Protein AF-A0A2W1JTF7-F1 (afdb_monomer)

Solvent-accessible surface area (backbone atoms only — not comparable to full-atom values): 7848 Å² total; per-residue (Å²): 135,86,58,81,73,80,70,58,70,90,65,73,89,61,78,62,80,91,72,49,58,46,67,56,39,12,52,50,26,31,54,50,11,55,53,26,45,76,70,66,38,54,70,61,12,42,52,23,18,50,50,10,35,72,47,23,84,72,47,29,70,28,32,38,51,38,15,66,67,26,52,84,82,38,49,69,59,12,47,52,25,16,48,53,16,19,52,39,20,51,76,69,67,35,61,68,58,17,51,52,27,47,50,53,36,52,53,51,54,51,59,71,70,49,70,94,74,73,70,81,70,72,83,76,76,76,74,77,75,79,79,77,75,80,79,81,88,127

Secondary structure (DSSP, 8-state):
---GGGGS-SS--PPPGGGS-HHHHHHHHHHHHHHHHHTT-HHHHHHHHHHHHHH-TT-HHHHHHHHHHHTTT-HHHHHHHHHHHHHHHHHTT-HHHHHHHHHHHHHHHHHHHS-TT---------------PPPPP-

Structure (mmCIF, N/CA/C/O backbone):
data_AF-A0A2W1JTF7-F1
#
_entry.id   AF-A0A2W1JTF7-F1
#
loop_
_atom_site.group_PDB
_atom_site.id
_atom_site.type_symbol
_atom_site.label_atom_id
_atom_site.label_alt_id
_atom_site.label_comp_id
_atom_site.label_asym_id
_atom_site.label_entity_id
_atom_site.label_seq_id
_atom_site.pdbx_PDB_ins_code
_atom_site.Cartn_x
_atom_site.Cartn_y
_atom_site.Cartn_z
_atom_site.occupancy
_atom_site.B_iso_or_equiv
_atom_site.auth_seq_id
_atom_site.auth_comp_id
_atom_site.auth_asym_id
_atom_site.auth_atom_id
_atom_site.pdbx_PDB_model_num
ATOM 1 N N . MET A 1 1 ? 16.492 38.134 -22.008 1.00 41.50 1 MET A N 1
ATOM 2 C CA . MET A 1 1 ? 16.410 37.872 -20.557 1.00 41.50 1 MET A CA 1
ATOM 3 C C . MET A 1 1 ? 16.099 36.399 -20.413 1.00 41.50 1 MET A C 1
ATOM 5 O O . MET A 1 1 ? 14.964 36.025 -20.658 1.00 41.50 1 MET A O 1
ATOM 9 N N . ASN A 1 2 ? 17.106 35.572 -20.135 1.00 36.41 2 ASN A N 1
ATOM 10 C CA . ASN A 1 2 ? 16.896 34.139 -19.940 1.00 36.41 2 ASN A CA 1
ATOM 11 C C . ASN A 1 2 ? 16.538 33.934 -18.473 1.00 36.41 2 ASN A C 1
ATOM 13 O O . ASN A 1 2 ? 17.365 34.185 -17.595 1.00 36.41 2 ASN A O 1
ATOM 17 N N . SER A 1 3 ? 15.280 33.583 -18.221 1.00 49.03 3 SER A N 1
ATOM 18 C CA . SER A 1 3 ? 14.798 33.299 -16.879 1.00 49.03 3 SER A CA 1
ATOM 19 C C . SER A 1 3 ? 15.436 31.999 -16.403 1.00 49.03 3 SER A C 1
ATOM 21 O O . SER A 1 3 ? 15.425 30.999 -17.113 1.00 49.03 3 SER A O 1
ATOM 23 N N . ILE A 1 4 ? 15.971 31.989 -15.183 1.00 51.75 4 ILE A N 1
ATOM 24 C CA . ILE A 1 4 ? 16.528 30.781 -14.546 1.00 51.75 4 ILE A CA 1
ATOM 25 C C . ILE A 1 4 ? 15.441 29.688 -14.404 1.00 51.75 4 ILE A C 1
ATOM 27 O O . ILE A 1 4 ? 15.752 28.507 -14.277 1.00 51.75 4 ILE A O 1
ATOM 31 N N . PHE A 1 5 ? 14.159 30.062 -14.509 1.00 47.53 5 PHE A N 1
ATOM 32 C CA . PHE A 1 5 ? 13.026 29.135 -14.537 1.00 47.53 5 PHE A CA 1
ATOM 33 C C . PHE A 1 5 ? 12.873 28.344 -15.848 1.00 47.53 5 PHE A C 1
ATOM 35 O O . PHE A 1 5 ? 12.266 27.279 -15.811 1.00 47.53 5 PHE A O 1
ATOM 42 N N . ASP A 1 6 ? 13.462 28.785 -16.965 1.00 42.69 6 ASP A N 1
ATOM 43 C CA . ASP A 1 6 ? 13.396 28.065 -18.253 1.00 42.69 6 ASP A CA 1
ATOM 44 C C . ASP A 1 6 ? 14.404 26.900 -18.339 1.00 42.69 6 ASP A C 1
ATOM 46 O O . ASP A 1 6 ? 14.458 26.182 -19.335 1.00 42.69 6 ASP A O 1
AT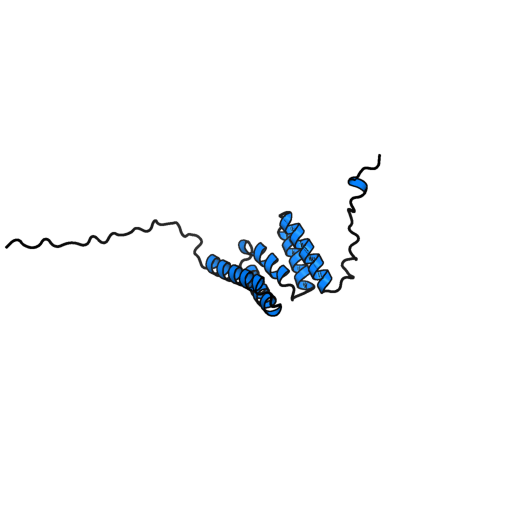OM 50 N N . GLN A 1 7 ? 15.219 26.705 -17.295 1.00 44.81 7 GLN A N 1
ATOM 51 C CA . GLN A 1 7 ? 16.179 25.601 -17.172 1.00 44.81 7 GLN A CA 1
ATOM 52 C C . GLN A 1 7 ? 15.757 24.543 -16.152 1.00 44.81 7 GLN A C 1
ATOM 54 O O . GLN A 1 7 ? 16.505 23.595 -15.921 1.00 44.81 7 GLN A O 1
ATOM 59 N N . ILE A 1 8 ? 14.583 24.679 -15.531 1.00 42.47 8 ILE A N 1
ATOM 60 C CA . ILE A 1 8 ? 14.036 23.602 -14.708 1.00 42.47 8 ILE A CA 1
ATOM 61 C C . ILE A 1 8 ? 13.452 22.575 -15.682 1.00 42.47 8 ILE A C 1
ATOM 63 O O . ILE A 1 8 ? 12.490 22.906 -16.376 1.00 42.47 8 ILE A O 1
ATOM 67 N N . PRO A 1 9 ? 13.987 21.344 -15.764 1.00 41.91 9 PRO A N 1
ATOM 68 C CA . PRO A 1 9 ? 13.399 20.314 -16.605 1.00 41.91 9 PRO A CA 1
ATOM 69 C C . PRO A 1 9 ? 12.010 19.995 -16.042 1.00 41.91 9 PRO A C 1
ATOM 71 O O . PRO A 1 9 ? 11.877 19.317 -15.025 1.00 41.91 9 PRO A O 1
ATOM 74 N N . THR A 1 10 ? 10.957 20.528 -16.662 1.00 49.88 10 THR A N 1
ATOM 75 C CA . THR A 1 10 ? 9.560 20.208 -16.321 1.00 49.88 10 THR A CA 1
ATOM 76 C C . THR A 1 10 ? 9.165 18.817 -16.803 1.00 49.88 10 THR A C 1
ATOM 78 O O . THR A 1 10 ? 8.170 18.262 -16.343 1.00 49.88 10 THR A O 1
ATOM 81 N N . HIS A 1 11 ? 9.989 18.216 -17.656 1.00 54.59 11 HIS A N 1
ATOM 82 C CA . HIS A 1 11 ? 9.939 16.813 -18.005 1.00 54.59 11 HIS A CA 1
ATOM 83 C C . HIS A 1 11 ? 11.313 16.219 -17.697 1.00 54.59 11 HIS A C 1
ATOM 85 O O . HIS A 1 11 ? 12.267 16.375 -18.453 1.00 54.59 11 HIS A O 1
ATOM 91 N N . LEU A 1 12 ? 11.443 15.612 -16.517 1.00 41.75 12 LEU A N 1
ATOM 92 C CA . LEU A 1 12 ? 12.527 14.673 -16.269 1.00 41.75 12 LEU A CA 1
ATOM 93 C C . LEU A 1 12 ? 12.328 13.569 -17.315 1.00 41.75 12 LEU A C 1
ATOM 95 O O . LEU A 1 12 ? 11.310 12.883 -17.237 1.00 41.75 12 LEU A O 1
ATOM 99 N N . ASP A 1 13 ? 13.223 13.458 -18.303 1.00 43.25 13 ASP A N 1
ATOM 100 C CA . ASP A 1 13 ? 13.226 12.387 -19.312 1.00 43.25 13 ASP A CA 1
ATOM 101 C C . ASP A 1 13 ? 13.512 11.047 -18.625 1.00 43.25 13 ASP A C 1
ATOM 103 O O . ASP A 1 13 ? 14.595 10.467 -18.683 1.00 43.25 13 ASP A O 1
ATOM 107 N N . LEU A 1 14 ? 12.512 10.596 -17.879 1.00 48.00 14 LEU A N 1
ATOM 108 C CA . LEU A 1 14 ? 12.397 9.259 -17.360 1.00 48.00 14 LEU A CA 1
ATOM 109 C C . LEU A 1 14 ? 12.026 8.374 -18.553 1.00 48.00 14 LEU A C 1
ATOM 111 O O . LEU A 1 14 ? 11.218 8.792 -19.389 1.00 48.00 14 LEU A O 1
ATOM 115 N N . PRO A 1 15 ? 12.609 7.172 -18.659 1.00 49.00 15 PRO A N 1
ATOM 116 C CA . PRO A 1 15 ? 12.227 6.217 -19.690 1.00 49.00 15 PRO A CA 1
ATOM 117 C C . PRO A 1 15 ? 10.702 6.069 -19.713 1.00 49.00 15 PRO A C 1
ATOM 119 O O . PRO A 1 15 ? 10.069 6.013 -18.657 1.00 49.00 15 PRO A O 1
ATOM 122 N N . SER A 1 16 ? 10.121 6.034 -20.915 1.00 58.44 16 SER A N 1
ATOM 123 C CA . SER A 1 16 ? 8.687 5.809 -21.119 1.00 58.44 16 SER A CA 1
ATOM 124 C C . SER A 1 16 ? 8.219 4.629 -20.263 1.00 58.44 16 SER A C 1
ATOM 126 O O . SER A 1 16 ? 8.861 3.577 -20.300 1.00 58.44 16 SER A O 1
ATOM 128 N N . GLU A 1 17 ? 7.132 4.820 -19.503 1.00 56.88 17 GLU A N 1
ATOM 129 C CA . GLU A 1 17 ? 6.641 3.909 -18.448 1.00 56.88 17 GLU A CA 1
ATOM 130 C C . GLU A 1 17 ? 6.556 2.430 -18.902 1.00 56.88 17 GLU A C 1
ATOM 132 O O . GLU A 1 17 ? 6.771 1.532 -18.091 1.00 56.88 17 GLU A O 1
ATOM 137 N N . ASP A 1 18 ? 6.358 2.177 -20.202 1.00 58.28 18 ASP A N 1
ATOM 138 C CA . ASP A 1 18 ? 6.271 0.848 -20.832 1.00 58.28 18 ASP A CA 1
ATOM 139 C C . ASP A 1 18 ? 7.605 0.088 -21.014 1.00 58.28 18 ASP A C 1
ATOM 141 O O . ASP A 1 18 ? 7.595 -1.072 -21.425 1.00 58.28 18 ASP A O 1
ATOM 145 N N . GLN A 1 19 ? 8.767 0.697 -20.744 1.00 62.47 19 GLN A N 1
ATOM 146 C CA . GLN A 1 19 ? 10.084 0.076 -20.998 1.00 62.47 19 GLN A CA 1
ATOM 147 C C . GLN A 1 19 ? 10.884 -0.266 -19.737 1.00 62.47 19 GLN A C 1
ATOM 149 O O . GLN A 1 19 ? 11.998 -0.789 -19.825 1.00 62.47 19 GLN A O 1
ATOM 154 N N . LEU A 1 20 ? 10.348 0.027 -18.554 1.00 68.88 20 LEU A N 1
ATOM 155 C CA . LEU A 1 20 ? 11.035 -0.266 -17.304 1.00 68.88 20 LEU A CA 1
ATOM 156 C C . LEU A 1 20 ? 10.902 -1.755 -16.947 1.00 68.88 20 LEU A C 1
ATOM 158 O O . LEU A 1 20 ? 9.798 -2.298 -16.984 1.00 68.88 20 LEU A O 1
ATOM 162 N N . PRO A 1 21 ? 11.992 -2.426 -16.524 1.00 83.12 21 PRO A N 1
ATOM 163 C CA . PRO A 1 21 ? 11.887 -3.715 -15.852 1.00 83.12 21 PRO A CA 1
ATOM 164 C C . PRO A 1 21 ? 10.899 -3.623 -14.689 1.00 83.12 21 PRO A C 1
ATOM 166 O O . PRO A 1 21 ? 10.878 -2.607 -13.996 1.00 83.12 21 PRO A O 1
ATOM 169 N N . HIS A 1 22 ? 10.125 -4.681 -14.446 1.00 83.56 22 HIS A N 1
ATOM 170 C CA . HIS A 1 22 ? 9.044 -4.691 -13.452 1.00 83.56 22 HIS A CA 1
ATOM 171 C C . HIS A 1 22 ? 9.436 -4.095 -12.087 1.00 83.56 22 HIS A C 1
ATOM 173 O O . HIS A 1 22 ? 8.688 -3.297 -11.529 1.00 83.56 22 HIS A O 1
ATOM 179 N N . SER A 1 23 ? 10.647 -4.373 -11.592 1.00 86.75 23 SER A N 1
ATOM 180 C CA . SER A 1 23 ? 11.156 -3.791 -10.341 1.00 86.75 23 SER A CA 1
ATOM 181 C C . SER A 1 23 ? 11.385 -2.273 -10.404 1.00 86.75 23 SER A C 1
ATOM 183 O O . SER A 1 23 ? 11.102 -1.560 -9.444 1.00 86.75 23 SER A O 1
ATOM 185 N N . GLN A 1 24 ? 11.860 -1.745 -11.534 1.00 90.31 24 GLN A N 1
ATOM 186 C CA . GLN A 1 24 ? 12.043 -0.303 -11.733 1.00 90.31 24 GLN A CA 1
ATOM 187 C C . GLN A 1 24 ? 10.709 0.409 -11.968 1.00 90.31 24 GLN A C 1
ATOM 189 O O . GLN A 1 24 ? 10.511 1.515 -11.466 1.00 90.31 24 GLN A O 1
ATOM 194 N N . ALA A 1 25 ? 9.783 -0.231 -12.687 1.00 90.06 25 ALA A N 1
ATOM 195 C CA . ALA A 1 25 ? 8.426 0.274 -12.853 1.00 90.06 25 ALA A CA 1
ATOM 196 C C . ALA A 1 25 ? 7.720 0.371 -11.491 1.00 90.06 25 ALA A C 1
ATOM 198 O O . ALA A 1 25 ? 7.124 1.401 -11.172 1.00 90.06 25 ALA A O 1
ATOM 199 N N . ALA A 1 26 ? 7.857 -0.657 -10.647 1.00 93.81 26 ALA A N 1
ATOM 200 C CA . ALA A 1 26 ? 7.314 -0.654 -9.294 1.00 93.81 26 ALA A CA 1
ATOM 201 C C . ALA A 1 26 ? 7.856 0.508 -8.450 1.00 93.81 26 ALA A C 1
ATOM 203 O O . ALA A 1 26 ? 7.076 1.271 -7.879 1.00 93.81 26 ALA A O 1
ATOM 204 N N . GLU A 1 27 ? 9.177 0.703 -8.438 1.00 94.81 27 GLU A N 1
ATOM 205 C CA . GLU A 1 27 ? 9.819 1.801 -7.707 1.00 94.81 27 GLU A CA 1
ATOM 206 C C . GLU A 1 27 ? 9.384 3.182 -8.236 1.00 94.81 27 GLU A C 1
ATOM 208 O O . GLU A 1 27 ? 9.167 4.117 -7.460 1.00 94.81 27 GLU A O 1
ATOM 213 N N . PHE A 1 28 ? 9.204 3.331 -9.552 1.00 93.44 28 PHE A N 1
ATOM 214 C CA . PHE A 1 28 ? 8.696 4.566 -10.151 1.00 93.44 28 PHE A CA 1
ATOM 215 C C . PHE A 1 28 ? 7.289 4.909 -9.640 1.00 93.44 28 PHE A C 1
ATOM 217 O O . PHE A 1 28 ? 7.054 6.025 -9.156 1.00 93.44 28 PHE A O 1
ATOM 224 N N . TYR A 1 29 ? 6.365 3.947 -9.698 1.00 95.44 29 TYR A N 1
ATOM 225 C CA . TYR A 1 29 ? 4.999 4.130 -9.211 1.00 95.44 29 TYR A CA 1
ATOM 226 C C . TYR A 1 29 ? 4.957 4.341 -7.696 1.00 95.44 29 TYR A C 1
ATOM 228 O O . TYR A 1 29 ? 4.213 5.197 -7.218 1.00 95.44 29 TYR A O 1
ATOM 236 N N . TYR A 1 30 ? 5.817 3.661 -6.938 1.00 97.50 30 TYR A N 1
ATOM 237 C CA . TYR A 1 30 ? 5.959 3.888 -5.504 1.00 97.50 30 TYR A CA 1
ATOM 238 C C . TYR A 1 30 ? 6.376 5.335 -5.201 1.00 97.50 30 TYR A C 1
ATOM 240 O O . TYR A 1 30 ? 5.725 6.025 -4.414 1.00 97.50 30 TYR A O 1
ATOM 248 N N . ARG A 1 31 ? 7.395 5.857 -5.896 1.00 97.31 31 ARG A N 1
ATOM 249 C CA . ARG A 1 31 ? 7.819 7.263 -5.760 1.00 97.31 31 ARG A CA 1
ATOM 250 C C . ARG A 1 31 ? 6.732 8.247 -6.172 1.00 97.31 31 ARG A C 1
ATOM 252 O O . ARG A 1 3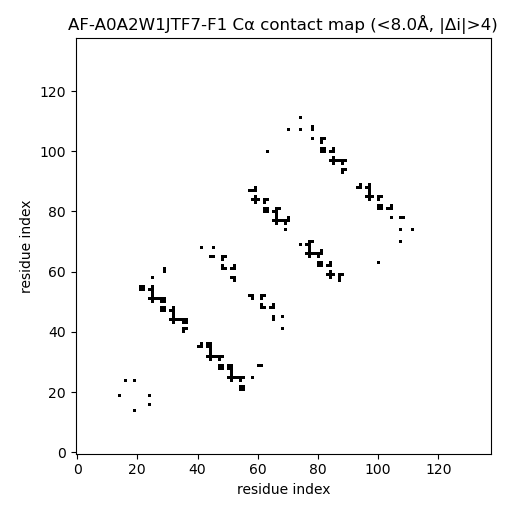1 ? 6.620 9.317 -5.575 1.00 97.31 31 ARG A O 1
ATOM 259 N N . ARG A 1 32 ? 5.933 7.915 -7.187 1.00 94.56 32 ARG A N 1
ATOM 260 C CA . ARG A 1 32 ? 4.764 8.710 -7.584 1.00 94.56 32 ARG A CA 1
ATOM 261 C C . ARG A 1 32 ? 3.709 8.731 -6.476 1.00 94.56 32 ARG A C 1
ATOM 263 O O . ARG A 1 32 ? 3.197 9.807 -6.172 1.00 94.56 32 ARG A O 1
ATOM 270 N N . GLY A 1 33 ? 3.456 7.593 -5.831 1.00 98.00 33 GLY A N 1
ATOM 271 C CA . GLY A 1 33 ? 2.577 7.491 -4.667 1.00 98.00 33 GLY A CA 1
ATOM 272 C C . GLY A 1 33 ? 3.034 8.379 -3.515 1.00 98.00 33 GLY A C 1
ATOM 273 O O . GLY A 1 33 ? 2.249 9.198 -3.045 1.00 98.00 33 GLY A O 1
ATOM 274 N N . LEU A 1 34 ? 4.324 8.337 -3.167 1.00 97.75 34 LEU A N 1
ATOM 275 C CA . LEU A 1 34 ? 4.900 9.201 -2.128 1.00 97.75 34 LEU A CA 1
ATOM 276 C C . LEU A 1 34 ? 4.717 10.694 -2.436 1.00 97.75 34 LEU A C 1
ATOM 278 O O . LEU A 1 34 ? 4.412 11.483 -1.543 1.00 97.75 34 LEU A O 1
ATOM 282 N N . ARG A 1 35 ? 4.878 11.102 -3.704 1.00 97.19 35 ARG A N 1
ATOM 283 C CA . ARG A 1 35 ? 4.632 12.496 -4.113 1.00 97.19 35 ARG A CA 1
ATOM 284 C C . ARG A 1 35 ? 3.164 12.880 -3.956 1.00 97.19 35 ARG A C 1
ATOM 286 O O . ARG A 1 35 ? 2.879 13.955 -3.441 1.00 97.19 35 ARG A O 1
ATOM 293 N N . HIS A 1 36 ? 2.237 12.027 -4.386 1.00 95.19 36 HIS A N 1
ATOM 294 C CA . HIS A 1 36 ? 0.806 12.287 -4.218 1.00 95.19 36 HIS A CA 1
ATOM 295 C C . HIS A 1 36 ? 0.406 12.343 -2.740 1.00 95.19 36 HIS A C 1
ATOM 297 O O . HIS A 1 36 ? -0.351 13.231 -2.357 1.00 95.19 36 HIS A O 1
ATOM 303 N N . GLU A 1 37 ? 0.960 11.462 -1.908 1.00 94.31 37 GLU A N 1
ATOM 304 C CA . GLU A 1 37 ? 0.751 11.461 -0.461 1.00 94.31 37 GLU A CA 1
ATOM 305 C C . GLU A 1 37 ? 1.241 12.765 0.176 1.00 94.31 37 GLU A C 1
ATOM 307 O O . GLU A 1 37 ? 0.493 13.403 0.915 1.00 94.31 37 GLU A O 1
ATOM 312 N N . PHE A 1 38 ? 2.446 13.219 -0.180 1.00 95.62 38 PHE A N 1
ATOM 313 C CA . PHE A 1 38 ? 2.990 14.498 0.283 1.00 95.62 38 PHE A CA 1
ATOM 314 C C . PHE A 1 38 ? 2.114 15.697 -0.117 1.00 95.62 38 PHE A C 1
ATOM 316 O O . PHE A 1 38 ? 1.980 16.652 0.644 1.00 95.62 38 PHE A O 1
ATOM 323 N N . LEU A 1 39 ? 1.478 15.635 -1.290 1.00 95.00 39 LEU A N 1
ATOM 324 C CA . LEU A 1 39 ? 0.541 16.653 -1.778 1.00 95.00 39 LEU A CA 1
ATOM 325 C C . LEU A 1 39 ? -0.878 16.515 -1.192 1.00 95.00 39 LEU A C 1
ATOM 327 O O . LEU A 1 39 ? -1.758 17.295 -1.549 1.00 95.00 39 LEU A O 1
ATOM 331 N N . GLY A 1 40 ? -1.132 15.525 -0.330 1.00 93.81 40 GLY A N 1
ATOM 332 C CA . GLY A 1 40 ? -2.459 15.248 0.230 1.00 93.81 40 GLY A CA 1
ATOM 333 C C . GLY A 1 40 ? -3.451 14.634 -0.767 1.00 93.81 40 GLY A C 1
ATOM 334 O O . GLY A 1 40 ? -4.637 14.507 -0.464 1.00 93.81 40 GLY A O 1
ATOM 335 N N . LEU A 1 41 ? -2.989 14.222 -1.950 1.00 95.88 41 LEU A N 1
ATOM 336 C CA . LEU A 1 41 ? -3.792 13.587 -2.996 1.00 95.88 41 LEU A CA 1
ATOM 337 C C . LEU A 1 41 ? -3.951 12.090 -2.703 1.00 95.88 41 LEU A C 1
ATOM 339 O O . LEU A 1 41 ? -3.411 11.239 -3.409 1.00 95.88 41 LEU A O 1
ATOM 343 N N . ILE A 1 42 ? -4.686 11.771 -1.634 1.00 95.50 42 ILE A N 1
ATOM 344 C CA . ILE A 1 42 ? -4.755 10.416 -1.062 1.00 95.50 42 ILE A CA 1
ATOM 345 C C . ILE A 1 42 ? -5.205 9.365 -2.083 1.00 95.50 42 ILE A C 1
ATOM 347 O O . ILE A 1 42 ? -4.590 8.305 -2.177 1.00 95.50 42 ILE A O 1
ATOM 351 N N . GLN A 1 43 ? -6.233 9.657 -2.884 1.00 95.69 43 GLN A N 1
ATOM 352 C CA . GLN A 1 43 ? -6.746 8.699 -3.867 1.00 95.69 43 GLN A CA 1
ATOM 353 C C . GLN A 1 43 ? -5.712 8.396 -4.964 1.00 95.69 43 GLN A C 1
ATOM 355 O O . GLN A 1 43 ? -5.453 7.234 -5.266 1.00 95.69 43 GLN A O 1
ATOM 360 N N . SER A 1 44 ? -5.049 9.429 -5.493 1.00 94.06 44 SER A N 1
ATOM 361 C CA . SER A 1 44 ? -3.980 9.265 -6.486 1.00 94.06 44 SER A CA 1
ATOM 362 C C . SER A 1 44 ? -2.751 8.555 -5.908 1.00 94.06 44 SER A C 1
ATOM 364 O O . SER A 1 44 ? -2.071 7.824 -6.625 1.00 94.06 44 SER A O 1
ATOM 366 N N . ALA A 1 45 ? -2.463 8.737 -4.614 1.00 96.94 45 ALA A N 1
ATOM 367 C CA . ALA A 1 45 ? -1.397 8.006 -3.934 1.00 96.94 45 ALA A CA 1
ATOM 368 C C . ALA A 1 45 ? -1.709 6.507 -3.851 1.00 96.94 45 ALA A C 1
ATOM 370 O O . ALA A 1 45 ? -0.861 5.686 -4.193 1.00 96.94 45 ALA A O 1
ATOM 371 N N . ILE A 1 46 ? -2.942 6.154 -3.470 1.00 97.88 46 ILE A N 1
ATOM 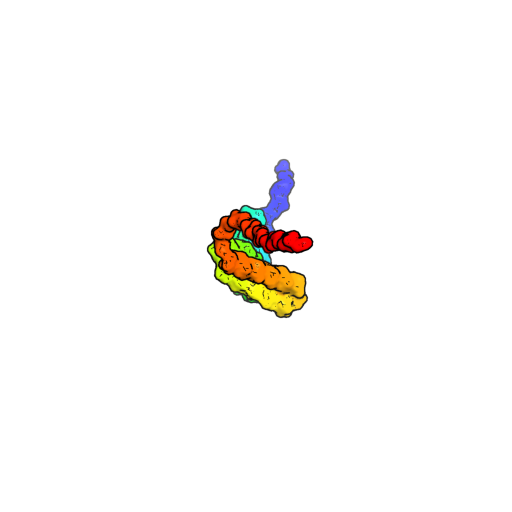372 C CA . ILE A 1 46 ? -3.411 4.763 -3.426 1.00 97.88 46 ILE A CA 1
ATOM 373 C C . ILE A 1 46 ? -3.327 4.122 -4.814 1.00 97.88 46 ILE A C 1
ATOM 375 O O . ILE A 1 46 ? -2.793 3.024 -4.939 1.00 97.88 46 ILE A O 1
ATOM 379 N N . GLU A 1 47 ? -3.788 4.807 -5.862 1.00 96.25 47 GLU A N 1
ATOM 380 C CA . GLU A 1 47 ? -3.696 4.311 -7.241 1.00 96.25 47 GLU A CA 1
ATOM 381 C C . GLU A 1 47 ? -2.247 4.064 -7.669 1.00 96.25 47 GLU A C 1
ATOM 383 O O . GLU A 1 47 ? -1.931 3.003 -8.205 1.00 96.25 47 GLU A O 1
ATOM 388 N N . ALA A 1 48 ? -1.338 4.993 -7.376 1.00 95.75 48 ALA A N 1
ATOM 389 C CA . ALA A 1 48 ? 0.076 4.809 -7.672 1.00 95.75 48 ALA A CA 1
ATOM 390 C C . ALA A 1 48 ? 0.681 3.624 -6.893 1.00 95.75 48 ALA A C 1
ATOM 392 O O . ALA A 1 48 ? 1.408 2.820 -7.472 1.00 95.75 48 ALA A O 1
ATOM 393 N N . TYR A 1 49 ? 0.337 3.442 -5.614 1.00 97.56 49 TYR A N 1
ATOM 394 C CA . TYR A 1 49 ? 0.767 2.258 -4.865 1.00 97.56 49 TYR A CA 1
ATOM 395 C C . TYR A 1 49 ? 0.159 0.958 -5.412 1.00 97.56 49 TYR A C 1
ATOM 397 O O . TYR A 1 49 ? 0.849 -0.060 -5.433 1.00 97.56 49 TYR A O 1
ATOM 405 N N . ASN A 1 50 ? -1.080 0.979 -5.919 1.00 97.75 50 ASN A N 1
ATOM 406 C CA . ASN A 1 50 ? -1.687 -0.172 -6.595 1.00 97.75 50 ASN A CA 1
ATOM 407 C C . ASN A 1 50 ? -0.873 -0.581 -7.823 1.00 97.75 50 ASN A C 1
ATOM 409 O O . ASN A 1 50 ? -0.582 -1.763 -7.995 1.00 97.75 50 ASN A O 1
ATOM 413 N N . PHE A 1 51 ? -0.475 0.387 -8.652 1.00 95.62 51 PHE A N 1
ATOM 414 C CA . PHE A 1 51 ? 0.379 0.114 -9.804 1.00 95.62 51 PHE A CA 1
ATOM 415 C C . PHE A 1 51 ? 1.752 -0.411 -9.383 1.00 95.62 51 PHE A C 1
ATOM 417 O O . PHE A 1 51 ? 2.225 -1.375 -9.975 1.00 95.62 51 PHE A O 1
ATOM 424 N N . ALA A 1 52 ? 2.360 0.140 -8.327 1.00 96.38 52 ALA A N 1
ATOM 425 C CA . ALA A 1 52 ? 3.630 -0.367 -7.809 1.00 96.38 52 ALA A CA 1
ATOM 426 C C . ALA A 1 52 ? 3.542 -1.851 -7.409 1.00 96.38 52 ALA A C 1
ATOM 428 O O . ALA A 1 52 ? 4.387 -2.651 -7.802 1.00 96.38 52 ALA A O 1
ATOM 429 N N . ILE A 1 53 ? 2.477 -2.221 -6.694 1.00 97.62 53 ILE A N 1
ATOM 430 C CA . ILE A 1 53 ? 2.198 -3.601 -6.271 1.00 97.62 53 ILE A CA 1
ATOM 431 C C . ILE A 1 53 ? 1.922 -4.520 -7.468 1.00 97.62 53 ILE A C 1
ATOM 433 O O . ILE A 1 53 ? 2.328 -5.679 -7.461 1.00 97.62 53 ILE A O 1
ATOM 437 N N . LEU A 1 54 ? 1.227 -4.022 -8.496 1.00 96.19 54 LEU A N 1
ATOM 438 C CA . LEU A 1 54 ? 0.947 -4.791 -9.708 1.00 96.19 54 LEU A CA 1
ATOM 439 C C . LEU A 1 54 ? 2.232 -5.122 -10.477 1.00 96.19 54 LEU A C 1
ATOM 441 O O . LEU A 1 54 ? 2.350 -6.220 -11.015 1.00 96.19 54 LEU A O 1
ATOM 445 N N . GLN A 1 55 ? 3.175 -4.178 -10.529 1.00 94.06 55 GLN A N 1
ATOM 446 C CA . GLN A 1 55 ? 4.463 -4.384 -11.190 1.00 94.06 55 GLN A CA 1
ATOM 447 C C . GLN A 1 55 ? 5.386 -5.293 -10.374 1.00 94.06 55 GLN A C 1
ATOM 449 O O . GLN A 1 55 ? 6.027 -6.171 -10.942 1.00 94.06 55 GLN A O 1
ATOM 454 N N . ASP A 1 56 ? 5.431 -5.124 -9.053 1.00 96.00 56 ASP A N 1
ATOM 455 C CA . ASP A 1 56 ? 6.209 -5.979 -8.158 1.00 96.00 56 ASP A CA 1
ATOM 456 C C . ASP A 1 56 ? 5.392 -6.363 -6.909 1.00 96.00 56 ASP A C 1
ATOM 458 O O . ASP A 1 56 ? 5.331 -5.608 -5.930 1.00 96.00 56 ASP A O 1
ATOM 462 N N . PRO A 1 57 ? 4.812 -7.579 -6.888 1.00 97.19 57 PRO A N 1
ATOM 463 C CA . PRO A 1 57 ? 4.079 -8.099 -5.732 1.00 97.19 57 PRO A CA 1
ATOM 464 C C . PRO A 1 57 ? 4.938 -8.324 -4.478 1.00 97.19 57 PRO A C 1
ATOM 466 O O . PRO A 1 57 ? 4.407 -8.685 -3.425 1.00 97.19 57 PRO A O 1
ATOM 469 N N . THR A 1 58 ? 6.259 -8.148 -4.569 1.00 97.38 58 THR A N 1
ATOM 470 C CA . THR A 1 58 ? 7.192 -8.229 -3.439 1.00 97.38 58 THR A CA 1
ATOM 471 C C . THR A 1 58 ? 7.581 -6.854 -2.885 1.00 97.38 58 THR A C 1
ATOM 473 O O . THR A 1 58 ? 8.334 -6.765 -1.912 1.00 97.38 58 THR A O 1
ATOM 476 N N . HIS A 1 59 ? 7.010 -5.767 -3.419 1.00 97.75 59 HIS A N 1
ATOM 477 C CA . HIS A 1 59 ? 7.334 -4.397 -3.028 1.00 97.75 59 HIS A CA 1
ATOM 478 C C . HIS A 1 59 ? 6.739 -4.004 -1.659 1.00 97.75 59 HIS A C 1
ATOM 480 O O . HIS A 1 59 ? 5.747 -3.274 -1.550 1.00 97.75 59 HIS A O 1
ATOM 486 N N . ALA A 1 60 ? 7.380 -4.453 -0.576 1.00 98.44 60 ALA A N 1
ATOM 487 C CA . ALA A 1 60 ? 6.923 -4.290 0.810 1.00 98.44 60 ALA A CA 1
ATOM 488 C C . ALA A 1 60 ? 6.542 -2.845 1.191 1.00 98.44 60 ALA A C 1
ATOM 490 O O . ALA A 1 60 ? 5.518 -2.618 1.837 1.00 98.44 60 ALA A O 1
ATOM 491 N N . ASN A 1 61 ? 7.322 -1.854 0.742 1.00 98.38 61 ASN A N 1
ATOM 492 C CA . ASN A 1 61 ? 7.062 -0.438 1.029 1.00 98.38 61 ASN A CA 1
ATOM 493 C C . ASN A 1 61 ? 5.746 0.069 0.420 1.00 98.38 61 ASN A C 1
ATOM 495 O O . ASN A 1 61 ? 5.101 0.939 1.006 1.00 9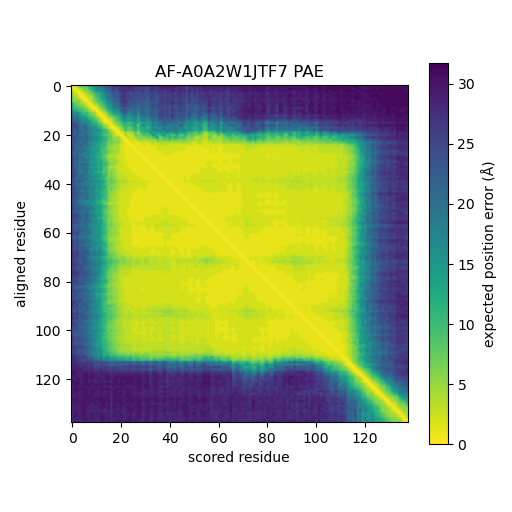8.38 61 ASN A O 1
ATOM 499 N N . ALA A 1 62 ? 5.335 -0.471 -0.731 1.00 98.31 62 ALA A N 1
ATOM 500 C CA . ALA A 1 62 ? 4.115 -0.039 -1.407 1.00 98.31 62 ALA A CA 1
ATOM 501 C C . ALA A 1 62 ? 2.887 -0.550 -0.647 1.00 98.31 62 ALA A C 1
ATOM 503 O O . ALA A 1 62 ? 1.983 0.232 -0.358 1.00 98.31 62 ALA A O 1
ATOM 504 N N . TYR A 1 63 ? 2.915 -1.815 -0.209 1.00 98.75 63 TYR A N 1
ATOM 505 C CA . TYR A 1 63 ? 1.908 -2.365 0.701 1.00 98.75 63 TYR A CA 1
ATOM 506 C C . TYR A 1 63 ? 1.834 -1.581 2.015 1.00 98.75 63 TYR A C 1
ATOM 508 O O . TYR A 1 63 ? 0.753 -1.165 2.422 1.00 98.75 63 TYR A O 1
ATOM 516 N N . PHE A 1 64 ? 2.972 -1.319 2.670 1.00 98.69 64 PHE A N 1
ATOM 517 C CA . PHE A 1 64 ? 2.977 -0.589 3.941 1.00 98.69 64 PHE A CA 1
ATOM 518 C C . PHE A 1 64 ? 2.390 0.826 3.808 1.00 98.69 64 PHE A C 1
ATOM 520 O O . PHE A 1 64 ? 1.594 1.256 4.649 1.00 98.69 64 PHE A O 1
ATOM 527 N N . SER A 1 65 ? 2.759 1.540 2.742 1.00 98.38 65 SER A N 1
ATOM 528 C CA . SER A 1 65 ? 2.302 2.913 2.500 1.00 98.38 65 SER A CA 1
ATOM 529 C C . SER A 1 65 ? 0.815 2.945 2.149 1.00 98.38 65 SER A C 1
ATOM 531 O O . SER A 1 65 ? 0.056 3.694 2.763 1.00 98.38 65 SER A O 1
ATOM 533 N N . ARG A 1 66 ? 0.356 2.051 1.261 1.00 98.44 66 ARG A N 1
ATOM 534 C CA . ARG A 1 66 ? -1.068 1.928 0.919 1.00 98.44 66 ARG A CA 1
ATOM 535 C C . ARG A 1 66 ? -1.915 1.569 2.140 1.00 98.44 66 ARG A C 1
ATOM 537 O O . ARG A 1 66 ? -2.887 2.267 2.429 1.00 98.44 66 ARG A O 1
ATOM 544 N N . GLY A 1 67 ? -1.501 0.574 2.925 1.00 98.00 67 GLY A N 1
ATOM 545 C CA . GLY A 1 67 ? -2.200 0.190 4.152 1.00 98.00 67 GLY A CA 1
ATOM 546 C C . GLY A 1 67 ? -2.272 1.325 5.180 1.00 98.00 67 GLY A C 1
ATOM 547 O O . GLY A 1 67 ? -3.299 1.521 5.834 1.00 98.00 67 GLY A O 1
ATOM 548 N N . SER A 1 68 ? -1.219 2.140 5.278 1.00 97.62 68 SER A N 1
ATOM 549 C CA . SER A 1 68 ? -1.186 3.310 6.165 1.00 97.62 68 SER A CA 1
ATOM 550 C C . SER A 1 68 ? -2.187 4.399 5.767 1.00 97.62 68 SER A C 1
ATOM 552 O O . SER A 1 68 ? -2.755 5.043 6.656 1.00 97.62 68 SER A O 1
ATOM 554 N N . LEU A 1 69 ? -2.442 4.579 4.466 1.00 97.25 69 LEU A N 1
ATOM 555 C CA . LEU A 1 69 ? -3.463 5.499 3.950 1.00 97.25 69 LEU A CA 1
ATOM 556 C C . LEU A 1 69 ? -4.884 4.942 4.105 1.00 97.25 69 LEU A C 1
ATOM 558 O O . LEU A 1 69 ? -5.810 5.685 4.432 1.00 97.25 69 LEU A O 1
ATOM 562 N N . LEU A 1 70 ? -5.057 3.631 3.932 1.00 96.62 70 LEU A N 1
ATOM 563 C CA . LEU A 1 70 ? -6.362 2.970 3.992 1.00 96.62 70 LEU A CA 1
ATOM 564 C C . LEU A 1 70 ? -6.903 2.788 5.417 1.00 96.62 70 LEU A C 1
ATOM 566 O O . LEU A 1 70 ? -8.099 2.561 5.585 1.00 96.62 70 LEU A O 1
ATOM 570 N N . LYS A 1 71 ? -6.072 2.917 6.461 1.00 93.38 71 LYS A N 1
ATOM 571 C CA . LYS A 1 71 ? -6.448 2.615 7.859 1.00 93.38 71 LYS A CA 1
ATOM 572 C C . LYS A 1 71 ? -7.718 3.313 8.368 1.00 93.38 71 LYS A C 1
ATOM 574 O O . LYS A 1 71 ? -8.333 2.819 9.307 1.00 93.38 71 LYS A O 1
ATOM 579 N N . SER A 1 72 ? -8.097 4.454 7.790 1.00 90.06 72 SER A N 1
ATOM 580 C CA . SER A 1 72 ? -9.283 5.222 8.200 1.00 90.06 72 SER A CA 1
ATOM 581 C C . SER A 1 72 ? -10.500 5.001 7.298 1.00 90.06 72 SER A C 1
ATOM 583 O O . SER A 1 72 ? -11.626 5.184 7.755 1.00 90.06 72 SER A O 1
ATOM 585 N N . SER A 1 73 ? -10.291 4.634 6.031 1.00 93.56 73 SER A N 1
ATOM 586 C CA . SER A 1 73 ? -11.345 4.497 5.017 1.00 93.56 73 SER A CA 1
ATOM 587 C C . SER A 1 73 ? -11.718 3.038 4.744 1.00 93.56 73 SER A C 1
ATOM 589 O O . SER A 1 73 ? -12.898 2.728 4.606 1.00 93.56 73 SER A O 1
ATOM 591 N N . ASN A 1 74 ? -10.733 2.138 4.716 1.00 94.94 74 ASN A N 1
ATOM 592 C CA . ASN A 1 74 ? -10.903 0.710 4.470 1.00 94.94 74 ASN A CA 1
ATOM 593 C C . ASN A 1 74 ? -9.992 -0.116 5.395 1.00 94.94 74 ASN A C 1
ATOM 595 O O . ASN A 1 74 ? -8.921 -0.588 5.012 1.00 94.94 74 ASN A O 1
ATOM 599 N N . ILE A 1 75 ? -10.435 -0.297 6.643 1.00 94.56 75 ILE A N 1
ATOM 600 C CA . ILE A 1 75 ? -9.664 -0.999 7.684 1.00 94.56 75 ILE A CA 1
ATOM 601 C C . ILE A 1 75 ? -9.325 -2.438 7.270 1.00 94.56 75 ILE A C 1
ATOM 603 O O . ILE A 1 75 ? -8.232 -2.915 7.564 1.00 94.56 75 ILE A O 1
ATOM 607 N N . CYS A 1 76 ? -10.240 -3.141 6.597 1.00 94.94 76 CYS A N 1
ATOM 608 C CA . CYS A 1 76 ? -10.019 -4.530 6.193 1.00 94.94 76 CYS A CA 1
ATOM 609 C C . CYS A 1 76 ? -8.856 -4.653 5.203 1.00 94.94 76 CYS A C 1
ATOM 611 O O . CYS A 1 76 ? -7.970 -5.480 5.406 1.00 94.94 76 CYS A O 1
ATOM 613 N N . GLU A 1 77 ? -8.838 -3.808 4.173 1.00 96.38 77 GLU A N 1
ATOM 614 C CA . GLU A 1 77 ? -7.763 -3.781 3.176 1.00 96.38 77 GLU A CA 1
ATOM 615 C C . GLU A 1 77 ? -6.445 -3.293 3.793 1.00 96.38 77 GLU A C 1
ATOM 617 O O . GLU A 1 77 ? -5.402 -3.909 3.590 1.00 96.38 77 GLU A O 1
ATOM 622 N N . ALA A 1 78 ? -6.498 -2.282 4.667 1.00 97.81 78 ALA A N 1
ATOM 623 C CA . ALA A 1 78 ? -5.328 -1.821 5.411 1.00 97.81 78 ALA A CA 1
ATOM 624 C C . ALA A 1 78 ? -4.675 -2.933 6.250 1.00 97.81 78 ALA A C 1
ATOM 626 O O . ALA A 1 78 ? -3.453 -3.065 6.270 1.00 97.81 78 ALA A O 1
ATOM 627 N N . LEU A 1 79 ? -5.476 -3.757 6.935 1.00 97.56 79 LEU A N 1
ATOM 628 C CA . LEU A 1 79 ? -4.971 -4.895 7.708 1.00 97.56 79 LEU A CA 1
ATOM 629 C C . LEU A 1 79 ? -4.308 -5.953 6.816 1.00 97.56 79 LEU A C 1
ATOM 631 O O . LEU A 1 79 ? -3.294 -6.524 7.218 1.00 97.56 79 LEU A O 1
ATOM 635 N N . GLN A 1 80 ? -4.868 -6.218 5.632 1.00 97.94 80 GLN A N 1
ATOM 636 C CA . GLN A 1 80 ? -4.288 -7.155 4.665 1.00 97.94 80 GLN A CA 1
ATOM 637 C C . GLN A 1 80 ? -2.941 -6.643 4.145 1.00 97.94 80 GLN A C 1
ATOM 639 O O . GLN A 1 80 ? -1.955 -7.378 4.164 1.00 97.94 80 GLN A O 1
ATOM 644 N N . ASP A 1 81 ? -2.881 -5.367 3.771 1.00 98.44 81 ASP A N 1
ATOM 645 C CA . ASP A 1 81 ? -1.667 -4.720 3.279 1.00 98.44 81 ASP A CA 1
ATOM 646 C C . ASP A 1 81 ? -0.554 -4.679 4.322 1.00 98.44 81 ASP A C 1
ATOM 648 O O . ASP A 1 81 ? 0.589 -5.027 4.032 1.00 98.44 81 ASP A O 1
ATOM 652 N N . LEU A 1 82 ? -0.876 -4.301 5.561 1.00 98.56 82 LEU A N 1
ATOM 653 C CA . LEU A 1 82 ? 0.105 -4.256 6.645 1.00 98.56 82 LEU A CA 1
ATOM 654 C C . LEU A 1 82 ? 0.629 -5.653 7.004 1.00 98.56 82 LEU A C 1
ATOM 656 O O . LEU A 1 82 ? 1.813 -5.795 7.315 1.00 98.56 82 LEU A O 1
ATOM 660 N N . ALA A 1 83 ? -0.223 -6.682 6.937 1.00 98.50 83 ALA A N 1
ATOM 661 C CA . ALA A 1 83 ? 0.206 -8.067 7.114 1.00 98.50 83 ALA A CA 1
ATOM 662 C C . ALA A 1 83 ? 1.160 -8.495 5.992 1.00 98.50 83 ALA A C 1
ATOM 664 O O . ALA A 1 83 ? 2.275 -8.929 6.278 1.00 98.50 83 ALA A O 1
ATOM 665 N N . LYS A 1 84 ? 0.779 -8.263 4.728 1.00 98.56 84 LYS A N 1
ATOM 666 C CA . LYS A 1 84 ? 1.620 -8.593 3.573 1.00 98.56 84 LYS A CA 1
ATOM 667 C C . LYS A 1 84 ? 2.962 -7.860 3.612 1.00 98.56 84 LYS A C 1
ATOM 669 O O . LYS A 1 84 ? 3.996 -8.473 3.362 1.00 98.56 84 LYS A O 1
ATOM 674 N N . ALA A 1 85 ? 2.968 -6.578 3.977 1.00 98.62 85 ALA A N 1
ATOM 675 C CA . ALA A 1 85 ? 4.193 -5.806 4.157 1.00 98.62 85 ALA A CA 1
ATOM 676 C C . ALA A 1 85 ? 5.090 -6.397 5.254 1.00 98.62 85 ALA A C 1
ATOM 678 O O . ALA A 1 85 ? 6.300 -6.491 5.069 1.00 98.62 85 ALA A O 1
ATOM 679 N N . SER A 1 86 ? 4.514 -6.815 6.388 1.00 98.44 86 SER A N 1
ATOM 680 C CA . SER A 1 86 ? 5.272 -7.434 7.480 1.00 98.44 86 SER A CA 1
ATOM 681 C C . SER A 1 86 ? 5.964 -8.723 7.03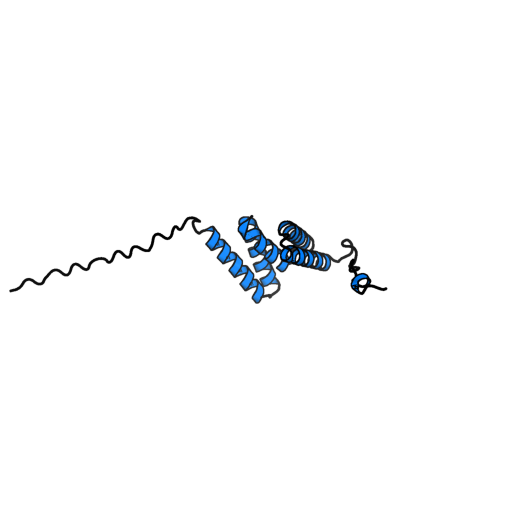5 1.00 98.44 86 SER A C 1
ATOM 683 O O . SER A 1 86 ? 7.153 -8.883 7.320 1.00 98.44 86 SER A O 1
ATOM 685 N N . ASP A 1 87 ? 5.260 -9.590 6.305 1.00 98.38 87 ASP A N 1
ATOM 686 C CA . ASP A 1 87 ? 5.811 -10.846 5.785 1.00 98.38 87 ASP A CA 1
ATOM 687 C C . ASP A 1 87 ? 6.933 -10.582 4.772 1.00 98.38 87 ASP A C 1
ATOM 689 O O . ASP A 1 87 ? 8.035 -11.111 4.911 1.00 98.38 87 ASP A O 1
ATOM 693 N N . LEU A 1 88 ? 6.709 -9.674 3.817 1.00 98.38 88 LEU A N 1
ATOM 694 C CA . LEU A 1 88 ? 7.719 -9.314 2.817 1.00 98.38 88 LEU A CA 1
ATOM 695 C C . LEU A 1 88 ? 8.966 -8.680 3.449 1.00 98.38 88 LEU A C 1
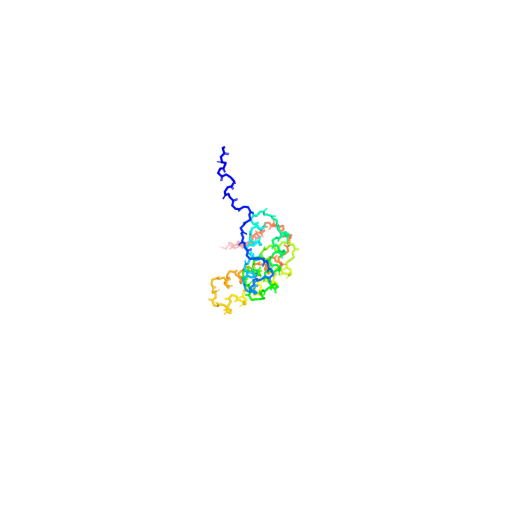ATOM 697 O O . LEU A 1 88 ? 10.085 -9.013 3.072 1.00 98.38 88 LEU A O 1
ATOM 701 N N . TYR A 1 89 ? 8.816 -7.798 4.444 1.00 98.50 89 TYR A N 1
ATOM 702 C CA . TYR A 1 89 ? 9.976 -7.249 5.152 1.00 98.50 89 TYR A CA 1
ATOM 703 C C . TYR A 1 89 ? 10.761 -8.322 5.908 1.00 98.50 89 TYR A C 1
ATOM 705 O O . TYR A 1 89 ? 11.981 -8.208 6.017 1.00 98.50 89 TYR A O 1
ATOM 713 N N . PHE A 1 90 ? 10.087 -9.351 6.428 1.00 97.88 90 PHE A N 1
ATOM 714 C CA . PHE A 1 90 ? 10.758 -10.486 7.055 1.00 97.88 90 PHE A CA 1
ATOM 715 C C . PHE A 1 90 ? 11.554 -11.297 6.025 1.00 97.88 90 PHE A C 1
ATOM 717 O O . PHE A 1 90 ? 12.733 -11.565 6.249 1.00 97.88 90 PHE A O 1
ATOM 724 N N . GLU A 1 91 ? 10.947 -11.610 4.877 1.00 97.94 91 GLU A N 1
ATOM 725 C CA . GLU A 1 91 ? 11.606 -12.301 3.758 1.00 97.94 91 GLU A CA 1
ATOM 726 C C . GLU A 1 91 ? 12.825 -11.522 3.234 1.00 97.94 91 GLU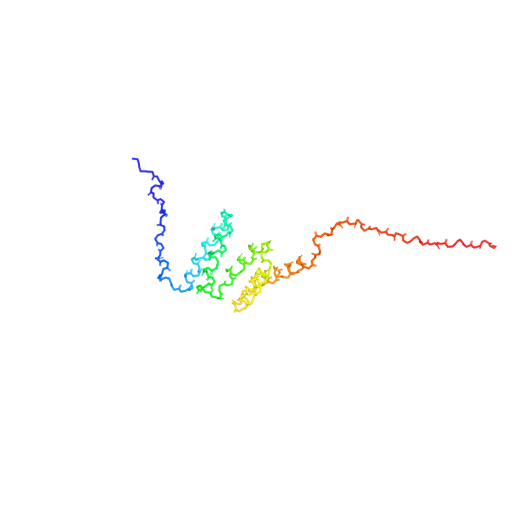 A C 1
ATOM 728 O O . GLU A 1 91 ? 13.863 -12.108 2.935 1.00 97.94 91 GLU A O 1
ATOM 733 N N . GLN A 1 92 ? 12.739 -10.190 3.202 1.00 97.00 92 GLN A N 1
ATOM 734 C CA . GLN A 1 92 ? 13.822 -9.285 2.798 1.00 97.00 92 GLN A CA 1
ATOM 735 C C . GLN A 1 92 ? 14.894 -9.074 3.881 1.00 97.00 92 GLN A C 1
ATOM 737 O O . GLN A 1 92 ? 15.802 -8.266 3.692 1.00 97.00 92 GLN A O 1
ATOM 742 N N . MET A 1 93 ? 14.782 -9.740 5.036 1.00 97.94 93 MET A N 1
ATOM 743 C CA . MET A 1 93 ? 15.643 -9.537 6.210 1.00 97.94 93 MET A CA 1
ATOM 744 C C . MET A 1 93 ? 15.657 -8.085 6.731 1.00 97.94 93 MET A C 1
ATOM 746 O O . MET A 1 93 ? 16.564 -7.671 7.457 1.00 97.94 93 MET A O 1
ATOM 750 N N . ASN A 1 94 ? 14.627 -7.298 6.412 1.00 97.25 94 ASN A N 1
ATOM 751 C CA . ASN A 1 94 ? 14.460 -5.931 6.887 1.00 97.25 94 ASN A CA 1
ATOM 752 C C . ASN A 1 94 ? 13.758 -5.929 8.254 1.00 97.25 94 ASN A C 1
ATOM 754 O O . ASN A 1 94 ? 12.577 -5.600 8.388 1.00 97.25 94 ASN A O 1
ATOM 758 N N . CYS A 1 95 ? 14.504 -6.312 9.291 1.00 95.75 95 CYS A N 1
ATOM 759 C CA . CYS A 1 95 ? 13.997 -6.442 10.659 1.00 95.75 95 CYS A CA 1
ATOM 760 C C . CYS A 1 95 ? 13.370 -5.148 11.205 1.00 95.75 95 CYS A C 1
ATOM 762 O O . CYS A 1 95 ? 12.388 -5.199 11.950 1.00 95.75 95 CYS A O 1
ATOM 764 N N . GLU A 1 96 ? 13.925 -3.989 10.842 1.00 97.81 96 GLU A N 1
ATOM 765 C CA . GLU A 1 96 ? 13.422 -2.691 11.294 1.00 97.81 96 GLU A CA 1
ATOM 766 C C . GLU A 1 96 ? 12.009 -2.437 10.761 1.00 97.81 96 GLU A C 1
ATOM 768 O O . GLU A 1 96 ? 11.080 -2.189 11.538 1.00 97.81 96 GLU A O 1
ATOM 773 N N . ASN A 1 97 ? 11.823 -2.544 9.445 1.00 97.62 97 ASN A N 1
ATOM 774 C CA . ASN A 1 97 ? 10.524 -2.297 8.833 1.00 97.62 97 ASN A CA 1
ATOM 775 C C . ASN A 1 97 ? 9.533 -3.428 9.115 1.00 97.62 97 ASN A C 1
ATOM 777 O O . ASN A 1 97 ? 8.354 -3.148 9.325 1.00 97.62 97 ASN A O 1
ATOM 781 N N . HIS A 1 98 ? 9.998 -4.675 9.252 1.00 98.19 98 HIS A N 1
ATOM 782 C CA . HIS A 1 98 ? 9.165 -5.779 9.730 1.00 98.19 98 HIS A CA 1
ATOM 783 C C . HIS A 1 98 ? 8.535 -5.442 11.088 1.00 98.19 98 HIS A C 1
ATOM 785 O O . HIS A 1 98 ? 7.320 -5.574 11.266 1.00 98.19 98 HIS A O 1
ATOM 791 N N . ARG A 1 99 ? 9.337 -4.937 12.038 1.00 98.19 99 ARG A N 1
ATOM 792 C CA . ARG A 1 99 ? 8.850 -4.529 13.362 1.00 98.19 99 ARG A CA 1
ATOM 793 C C . ARG A 1 99 ? 7.850 -3.375 13.272 1.00 98.19 99 ARG A C 1
ATOM 795 O O . ARG A 1 99 ? 6.834 -3.417 13.967 1.00 98.19 99 ARG A O 1
ATOM 802 N N . LYS A 1 100 ? 8.112 -2.369 12.430 1.00 98.25 100 LYS A N 1
ATOM 803 C CA . LYS A 1 100 ? 7.190 -1.237 12.208 1.00 98.25 100 LYS A CA 1
ATOM 804 C C . LYS A 1 100 ? 5.852 -1.707 11.633 1.00 98.25 100 LYS A C 1
ATOM 806 O O . LYS A 1 100 ? 4.809 -1.360 12.182 1.00 98.25 100 LYS A O 1
ATOM 811 N N . ALA A 1 101 ? 5.880 -2.535 10.590 1.00 97.69 101 ALA A N 1
ATOM 812 C CA . ALA A 1 101 ? 4.686 -3.093 9.960 1.00 97.69 101 ALA A CA 1
ATOM 813 C C . ALA A 1 101 ? 3.870 -3.942 10.941 1.00 97.69 101 ALA A C 1
ATOM 815 O O . ALA A 1 101 ? 2.663 -3.747 11.071 1.00 97.69 101 ALA A O 1
ATOM 816 N N . LYS A 1 102 ? 4.534 -4.808 11.715 1.00 97.56 102 LYS A N 1
ATOM 817 C CA . LYS A 1 102 ? 3.880 -5.628 12.740 1.00 97.56 102 LYS A CA 1
ATOM 818 C C . LYS A 1 102 ? 3.234 -4.778 13.835 1.00 97.56 102 LYS A C 1
ATOM 820 O O . LYS A 1 102 ? 2.110 -5.054 14.243 1.00 97.56 102 LYS A O 1
ATOM 825 N N . LEU A 1 103 ? 3.906 -3.719 14.289 1.00 97.56 103 LEU A N 1
ATOM 826 C CA . LEU A 1 103 ? 3.337 -2.791 15.267 1.00 97.56 103 LEU A CA 1
ATOM 827 C C . LEU A 1 103 ? 2.119 -2.046 14.701 1.00 97.56 103 LEU A C 1
ATOM 829 O O . LEU A 1 103 ? 1.099 -1.935 15.381 1.00 97.56 103 LEU A O 1
ATOM 833 N N . ALA A 1 104 ? 2.195 -1.565 13.460 1.00 96.94 104 ALA A N 1
ATOM 834 C CA . ALA A 1 104 ? 1.072 -0.909 12.793 1.00 96.94 104 ALA A CA 1
ATOM 835 C C . ALA A 1 104 ? -0.129 -1.862 12.642 1.00 96.94 104 ALA A C 1
ATOM 837 O O . ALA A 1 104 ? -1.262 -1.484 12.935 1.00 96.94 104 ALA A O 1
ATOM 838 N N . LEU A 1 105 ? 0.122 -3.119 12.271 1.00 96.69 105 LEU A N 1
ATOM 839 C CA . LEU A 1 105 ? -0.902 -4.155 12.162 1.00 96.69 105 LEU A CA 1
ATOM 840 C C . LEU A 1 105 ? -1.604 -4.409 13.503 1.00 96.69 105 LEU A C 1
ATOM 842 O O . LEU A 1 105 ? -2.832 -4.379 13.576 1.00 96.69 105 LEU A O 1
ATOM 846 N N . GLU A 1 106 ? -0.842 -4.636 14.575 1.00 95.44 106 GLU A N 1
ATOM 847 C CA . GLU A 1 106 ? -1.415 -4.928 15.894 1.00 95.44 106 GLU A CA 1
ATOM 848 C C . GLU A 1 106 ? -2.150 -3.725 16.492 1.00 95.44 106 GLU A C 1
ATOM 850 O O . GLU A 1 106 ? -3.248 -3.872 17.034 1.00 95.44 106 GLU A O 1
ATOM 855 N N . THR A 1 107 ? -1.605 -2.517 16.341 1.00 94.25 107 THR A N 1
ATOM 856 C CA . THR A 1 107 ? -2.282 -1.297 16.807 1.00 94.25 107 THR A CA 1
ATOM 857 C C . THR A 1 107 ? -3.601 -1.075 16.069 1.00 94.25 107 THR A C 1
ATOM 859 O O . THR A 1 107 ? -4.606 -0.775 16.715 1.00 94.25 107 THR A O 1
ATOM 862 N N . LEU A 1 108 ? -3.646 -1.309 14.753 1.00 94.06 108 LEU A N 1
ATOM 863 C CA . LEU A 1 108 ? -4.881 -1.214 13.973 1.00 94.06 108 LEU A CA 1
ATOM 864 C C . LEU A 1 108 ? -5.900 -2.297 14.365 1.00 94.06 108 LEU A C 1
ATOM 866 O O . LEU A 1 108 ? -7.090 -2.002 14.482 1.00 94.06 108 LEU A O 1
ATOM 870 N N . ARG A 1 109 ? -5.457 -3.532 14.641 1.00 92.94 109 ARG A N 1
ATOM 871 C CA . ARG A 1 109 ? -6.328 -4.615 15.143 1.00 92.94 109 ARG A CA 1
ATOM 872 C C . ARG A 1 109 ? -6.976 -4.261 16.474 1.00 92.94 109 ARG A C 1
ATOM 874 O O . ARG A 1 109 ? -8.173 -4.486 16.645 1.00 92.94 109 ARG A O 1
ATOM 881 N N . ILE A 1 110 ? -6.198 -3.718 17.409 1.00 90.06 110 ILE A N 1
ATOM 882 C CA . ILE A 1 110 ? -6.701 -3.291 18.718 1.00 90.06 110 ILE A CA 1
ATOM 883 C C . ILE A 1 110 ? -7.678 -2.130 18.539 1.00 90.06 110 ILE A C 1
ATOM 885 O O . ILE A 1 110 ? -8.799 -2.207 19.035 1.00 90.06 110 ILE A O 1
ATOM 889 N N . ALA A 1 111 ? -7.299 -1.101 17.778 1.00 87.69 111 ALA A N 1
ATOM 890 C CA . ALA A 1 111 ? -8.154 0.053 17.516 1.00 87.69 111 ALA A CA 1
ATOM 891 C C . ALA A 1 111 ? -9.499 -0.347 16.885 1.00 87.69 111 ALA A C 1
ATOM 893 O O . ALA A 1 111 ? -10.535 0.187 17.269 1.00 87.69 111 ALA A O 1
ATOM 894 N N . ASN A 1 112 ? -9.503 -1.328 15.977 1.00 86.12 112 ASN A N 1
ATOM 895 C CA . ASN A 1 112 ? -10.725 -1.836 15.353 1.00 86.12 112 ASN A CA 1
ATOM 896 C C . ASN A 1 112 ? -11.606 -2.672 16.305 1.00 86.12 112 ASN A C 1
ATOM 898 O O . ASN A 1 112 ? -12.809 -2.787 16.092 1.00 86.12 112 ASN A O 1
ATOM 902 N N . ARG A 1 113 ? -11.025 -3.270 17.354 1.00 82.44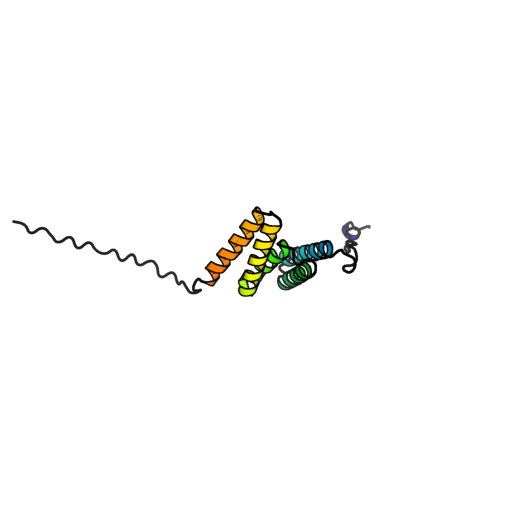 113 ARG A N 1
ATOM 903 C CA . ARG A 1 113 ? -11.763 -4.033 18.378 1.00 82.44 113 ARG A CA 1
ATOM 904 C C . ARG A 1 113 ? -12.362 -3.151 19.474 1.00 82.44 113 ARG A C 1
ATOM 906 O O . ARG A 1 113 ? -13.258 -3.608 20.179 1.00 82.44 113 ARG A O 1
ATOM 913 N N . LEU A 1 114 ? -11.868 -1.926 19.652 1.00 68.75 114 LEU A N 1
ATOM 914 C CA . LEU A 1 114 ? -12.358 -1.028 20.693 1.00 68.75 114 LEU A CA 1
ATOM 915 C C . LEU A 1 114 ? -13.711 -0.414 20.291 1.00 68.75 114 LEU A C 1
ATOM 917 O O . LEU A 1 114 ? -13.859 0.072 19.166 1.00 68.75 114 LEU A O 1
ATOM 921 N N . PRO A 1 115 ? -14.710 -0.390 21.192 1.00 58.09 115 PRO A N 1
ATOM 922 C CA . PRO A 1 115 ? -15.959 0.305 20.921 1.00 58.09 115 PRO A CA 1
ATOM 923 C C . PRO A 1 115 ? -15.676 1.800 20.717 1.00 58.09 115 PRO A C 1
ATOM 925 O O . PRO A 1 115 ? -15.081 2.453 21.569 1.00 58.09 115 PRO A O 1
ATOM 928 N N . LYS A 1 116 ? -16.147 2.369 19.599 1.00 62.28 116 LYS A N 1
ATOM 929 C CA . LYS A 1 116 ? -15.965 3.795 19.242 1.00 62.28 116 LYS A CA 1
ATOM 930 C C . LYS A 1 116 ? -16.632 4.779 20.223 1.00 62.28 116 LYS A C 1
ATOM 932 O O . LYS A 1 116 ? -16.493 5.984 20.059 1.00 62.28 116 LYS A O 1
ATOM 937 N N . ASN A 1 117 ? -17.356 4.271 21.222 1.00 45.28 117 ASN A N 1
ATOM 938 C CA . ASN A 1 117 ? -18.117 5.038 22.204 1.00 45.28 117 ASN A CA 1
ATOM 939 C C . ASN A 1 117 ? -17.694 4.707 23.643 1.00 45.28 117 ASN A C 1
ATOM 941 O O . ASN A 1 117 ? -18.533 4.478 24.515 1.00 45.28 117 ASN A O 1
ATOM 945 N N . THR A 1 118 ? -16.389 4.675 23.910 1.00 49.50 118 THR A N 1
ATOM 946 C CA . THR A 1 118 ? -15.888 4.793 25.283 1.00 49.50 118 THR A CA 1
ATOM 947 C C . THR A 1 118 ? -16.070 6.245 25.719 1.00 49.50 118 THR A C 1
ATOM 949 O O . THR A 1 118 ? -15.115 7.013 25.809 1.00 49.50 118 THR A O 1
ATOM 952 N N . ALA A 1 119 ? -17.320 6.654 25.954 1.00 43.25 119 ALA A N 1
ATOM 953 C CA . ALA A 1 119 ? -17.568 7.772 26.842 1.00 43.25 119 ALA A CA 1
ATOM 954 C C . ALA A 1 119 ? -16.793 7.447 28.121 1.00 43.25 119 ALA A C 1
ATOM 956 O O . ALA A 1 119 ? -17.019 6.397 28.726 1.00 43.25 119 ALA A O 1
ATOM 957 N N . LEU A 1 120 ? -15.820 8.290 28.466 1.00 46.09 120 LEU A N 1
ATOM 958 C CA . LEU A 1 120 ? -15.124 8.244 29.741 1.00 46.09 120 LEU A CA 1
ATOM 959 C C . LEU A 1 120 ? -16.188 8.415 30.826 1.00 46.09 120 LEU A C 1
ATOM 961 O O . LEU A 1 120 ? -16.452 9.525 31.276 1.00 46.09 120 LEU A O 1
ATOM 965 N N . GLN A 1 121 ? -16.840 7.326 31.229 1.00 43.66 121 GLN A N 1
ATOM 966 C CA . GLN A 1 121 ? -17.423 7.276 32.549 1.00 43.66 121 GLN A CA 1
ATOM 967 C C . GLN A 1 121 ? -16.212 7.356 33.473 1.00 43.66 121 GLN A C 1
ATOM 969 O O . GLN A 1 121 ? -15.358 6.462 33.408 1.00 43.66 121 GLN A O 1
ATOM 974 N N . PRO A 1 122 ? -16.045 8.451 34.237 1.00 44.25 122 PRO A N 1
ATOM 975 C CA . PRO A 1 122 ? -14.951 8.522 35.187 1.00 44.25 122 PRO A CA 1
ATOM 976 C C . PRO A 1 122 ? -15.031 7.264 36.045 1.00 44.25 122 PRO A C 1
ATOM 978 O O . PRO A 1 122 ? -16.126 6.905 36.486 1.00 44.25 122 PRO A O 1
ATOM 981 N N . LEU A 1 123 ? -13.897 6.574 36.218 1.00 44.41 123 LEU A N 1
ATOM 982 C CA . LEU A 1 123 ? -13.801 5.437 37.126 1.00 44.41 123 LEU A CA 1
ATOM 983 C C . LEU A 1 123 ? -14.388 5.882 38.461 1.00 44.41 123 LEU A C 1
ATOM 985 O O . LEU A 1 123 ? -13.773 6.650 39.202 1.00 44.41 123 LEU A O 1
ATOM 989 N N . ARG A 1 124 ? -15.606 5.428 38.750 1.00 50.97 124 ARG A N 1
ATOM 990 C CA . ARG A 1 124 ? -16.202 5.599 40.059 1.00 50.97 124 ARG A CA 1
ATOM 991 C C . ARG A 1 124 ? -15.434 4.622 40.931 1.00 50.97 124 ARG A C 1
ATOM 993 O O . ARG A 1 124 ? -15.734 3.434 40.955 1.00 50.97 124 ARG A O 1
ATOM 1000 N N . ILE A 1 125 ? -14.365 5.109 41.556 1.00 51.16 125 ILE A N 1
ATOM 1001 C CA . ILE A 1 125 ? -13.741 4.407 42.668 1.00 51.16 125 ILE A CA 1
ATOM 1002 C C . ILE A 1 125 ? -14.821 4.394 43.744 1.00 51.16 125 ILE A C 1
ATOM 1004 O O . ILE A 1 125 ? -14.985 5.361 44.484 1.00 51.16 125 ILE A O 1
ATOM 1008 N N . GLU A 1 126 ? -15.633 3.339 43.768 1.00 44.94 126 GLU A N 1
ATOM 1009 C CA . GLU A 1 126 ? -16.402 3.012 44.953 1.00 44.94 126 GLU A CA 1
ATOM 1010 C C . GLU A 1 126 ? -15.366 2.660 46.012 1.00 44.94 126 GLU A C 1
ATOM 1012 O O . GLU A 1 126 ? -14.836 1.551 46.073 1.00 44.94 126 GLU A O 1
ATOM 1017 N N . THR A 1 127 ? -14.999 3.663 46.805 1.00 47.69 127 THR A N 1
ATOM 1018 C CA . THR A 1 127 ? -14.318 3.456 48.068 1.00 47.69 127 THR A CA 1
ATOM 1019 C C . THR A 1 127 ? -15.249 2.592 48.904 1.00 47.69 127 THR A C 1
ATOM 1021 O O . THR A 1 127 ? -16.194 3.076 49.524 1.00 47.69 127 THR A O 1
ATOM 1024 N N . ALA A 1 128 ? -15.017 1.281 48.873 1.00 49.16 128 ALA A N 1
ATOM 1025 C CA . ALA A 1 128 ? -15.639 0.352 49.791 1.00 49.16 128 ALA A CA 1
ATOM 1026 C C . ALA A 1 128 ? -15.284 0.830 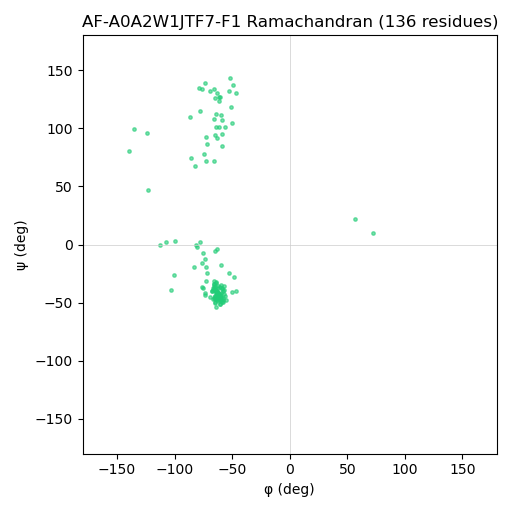51.202 1.00 49.16 128 ALA A C 1
ATOM 1028 O O . ALA A 1 128 ? -14.153 0.677 51.666 1.00 49.16 128 ALA A O 1
ATOM 1029 N N . ALA A 1 129 ? -16.237 1.496 51.854 1.00 51.91 129 ALA A N 1
ATOM 1030 C CA . ALA A 1 129 ? -16.103 1.927 53.227 1.00 51.91 129 ALA A CA 1
ATOM 1031 C C . ALA A 1 129 ? -15.869 0.676 54.078 1.00 51.91 129 ALA A C 1
ATOM 1033 O O . ALA A 1 129 ? -16.772 -0.138 54.281 1.00 51.91 129 ALA A O 1
ATOM 1034 N N . ILE A 1 130 ? -14.636 0.506 54.556 1.00 56.66 130 ILE A N 1
ATOM 1035 C CA . ILE A 1 130 ? -14.296 -0.487 55.567 1.00 56.66 130 ILE A CA 1
ATOM 1036 C C . ILE A 1 130 ? -15.111 -0.112 56.805 1.00 56.66 130 ILE A C 1
ATOM 1038 O O . ILE A 1 130 ? -14.795 0.837 57.521 1.00 56.66 130 ILE A O 1
ATOM 1042 N N . ARG A 1 131 ? -16.213 -0.829 57.031 1.00 57.66 131 ARG A N 1
ATOM 1043 C CA . ARG A 1 131 ? -17.046 -0.679 58.222 1.00 57.66 131 ARG A CA 1
ATOM 1044 C C . ARG A 1 131 ? -16.276 -1.258 59.406 1.00 57.66 131 ARG A C 1
ATOM 1046 O O . ARG A 1 131 ? -16.424 -2.433 59.734 1.00 57.66 131 ARG A O 1
ATOM 1053 N N . VAL A 1 132 ? -15.437 -0.442 60.036 1.00 58.78 132 VAL A N 1
ATOM 1054 C CA . VAL A 1 132 ? -14.835 -0.776 61.329 1.00 58.78 132 VAL A CA 1
ATOM 1055 C C . VAL A 1 132 ? -15.978 -0.834 62.345 1.00 58.78 132 VAL A C 1
ATOM 1057 O O . VAL A 1 132 ? -16.593 0.183 62.662 1.00 58.78 132 VAL A O 1
ATOM 1060 N N . LYS A 1 133 ? -16.334 -2.041 62.802 1.00 53.62 133 LYS A N 1
ATOM 1061 C CA . LYS A 1 133 ? -17.243 -2.205 63.945 1.00 53.62 133 LYS A CA 1
ATOM 1062 C C . LYS A 1 133 ? -16.555 -1.601 65.177 1.00 53.62 133 LYS A C 1
ATOM 1064 O O . LYS A 1 133 ? -15.395 -1.942 65.411 1.00 53.62 133 LYS A O 1
ATOM 1069 N N . PRO A 1 134 ? -17.220 -0.739 65.964 1.00 57.09 134 PRO A N 1
ATOM 1070 C CA . PRO A 1 134 ? -16.627 -0.250 67.196 1.00 57.09 134 PRO A CA 1
ATOM 1071 C C . PRO A 1 134 ? -16.481 -1.421 68.172 1.00 57.09 134 PRO A C 1
ATOM 1073 O O . PRO A 1 134 ? -17.400 -2.229 68.330 1.00 57.09 134 PRO A O 1
ATOM 1076 N N . ALA A 1 135 ? -15.303 -1.522 68.788 1.00 53.12 135 ALA A N 1
ATOM 1077 C CA . ALA A 1 135 ? -15.052 -2.446 69.881 1.00 53.12 135 ALA A CA 1
ATOM 1078 C C . ALA A 1 135 ? -16.002 -2.106 71.036 1.00 53.12 135 ALA A C 1
ATOM 1080 O O . ALA A 1 135 ? -16.092 -0.951 71.455 1.00 53.12 135 ALA A O 1
ATOM 1081 N N . ALA A 1 136 ? -16.744 -3.107 71.506 1.00 54.28 136 ALA A N 1
ATOM 1082 C CA . ALA A 1 136 ? -17.577 -2.982 72.688 1.00 54.28 136 ALA A CA 1
ATOM 1083 C C . ALA A 1 136 ? -16.679 -2.665 73.892 1.00 54.28 136 ALA A C 1
ATOM 1085 O O . ALA A 1 136 ? -15.731 -3.399 74.165 1.00 54.28 136 ALA A O 1
ATOM 1086 N N . ALA A 1 137 ? -16.974 -1.557 74.569 1.00 50.84 137 ALA A N 1
ATOM 1087 C CA . ALA A 1 137 ? -16.408 -1.248 75.871 1.00 50.84 137 ALA A CA 1
ATOM 1088 C C . ALA A 1 137 ? -16.908 -2.291 76.881 1.00 50.84 137 ALA A C 1
ATOM 1090 O O . ALA A 1 137 ? -18.116 -2.520 76.983 1.00 50.84 137 ALA A O 1
ATOM 1091 N N . GLY A 1 138 ? -15.968 -2.922 77.580 1.00 55.38 138 GLY A N 1
ATOM 1092 C CA . GLY A 1 138 ? -16.183 -3.748 78.763 1.00 55.38 138 GLY A CA 1
ATOM 1093 C C . GLY A 1 138 ? -15.335 -3.211 79.899 1.00 55.38 138 GLY A C 1
ATOM 1094 O O . GLY A 1 138 ? -14.240 -2.686 79.591 1.00 55.38 138 GLY A O 1
#

Organism: NCBI:txid1764569

InterPro domains:
  IPR011990 Tetratricopeptide-like helical domain superfamily [G3DSA:1.25.40.10] (7-118)
  IPR011990 Tetratricopeptide-like helical domain superfamily [SSF48452] (25-90)
  IPR019734 Tetratricopeptide repeat [PS50005] (26-59)

Foldseek 3Di:
DDDPVVPPCPDPPDPDLVPDQLQVNLVVLQVQLVVCVVVVVLVSSLVSLVRSCVSPVLPLSSLQSNLVSCLVPPVPSSLVSLVSSLVSCVVVVVVVSNVVSVVVNVVSVVVVPDDPPPPCPPPPPPPPPPPDDDDDDD

Radius of gyration: 26.22 Å; Cα contacts (8 Å, |Δi|>4): 122; chains: 1; bounding box: 35×50×100 Å

Sequence (138 aa):
MNSIFDQIPTHLDLPSEDQLPHSQAAEFYYRRGLRHEFLGLIQSAIEAYNFAILQDPTHANAYFSRGSLLKSSNICEALQDLAKASDLYFEQMNCENHRKAKLALETLRIANRLPKNTALQPLRIETAAIRVKPAAAG

pLDDT: mean 81.07, std 21.61, range [36.41, 98.75]

Mean predicted aligned error: 12.7 Å

Nearest PDB structures (foldseek):
  8ehz-assembly1_A  TM=8.535E-01  e=9.096E-03  Homo sapiens
  8gck-assembly1_B  TM=7.711E-01  e=2.058E-02  Homo sapiens
  8q9t-assembly1_E  TM=6.842E-01  e=2.638E-01  Saccharomyces cerevisiae
  4buj-assembly2_F  TM=6.743E-01  e=3.968E-01  Saccharomyces cerevisiae S288C
  8qcb-assembly1_B  TM=6.003E-01  e=3.235E-01  Saccharomyces cerevisiae